Protein AF-A0A0N0J5C2-F1 (afdb_monomer_lite)

Foldseek 3Di:
DQCVVCVVDDPVVSVVVVCLLPDPVNQVVCCVVVVDPDGPPPPCCVPVVVVLVVLVCVLVVLVPDPDPDDSLVVVVVVLVVADLVNLVVLVVCCPDPNNVCCVVVCVCQVNLSNQANDPCVPPVVPGNDVPVVHPQPSHPVSVVVVD

Structure (mmCIF, N/CA/C/O backbone):
data_AF-A0A0N0J5C2-F1
#
_entry.id   AF-A0A0N0J5C2-F1
#
loop_
_atom_site.group_PDB
_atom_site.id
_atom_site.type_symbol
_atom_site.label_atom_id
_atom_site.label_alt_id
_atom_site.label_comp_id
_atom_site.label_asym_id
_atom_site.label_entity_id
_atom_site.label_seq_id
_atom_site.pdbx_PDB_ins_code
_atom_site.Cartn_x
_atom_site.Cartn_y
_atom_site.Cartn_z
_atom_site.occupancy
_atom_site.B_iso_or_equiv
_atom_site.auth_seq_id
_atom_site.auth_comp_id
_atom_site.auth_asym_id
_atom_site.auth_atom_id
_atom_site.pdbx_PDB_model_num
ATOM 1 N N . MET A 1 1 ? -7.531 8.055 17.665 1.00 66.88 1 MET A N 1
ATOM 2 C CA . MET A 1 1 ? -7.559 7.861 16.187 1.00 66.88 1 MET A CA 1
ATOM 3 C C . MET A 1 1 ? -8.959 8.117 15.624 1.00 66.88 1 MET A C 1
ATOM 5 O O . MET A 1 1 ? -9.076 8.736 14.572 1.00 66.88 1 MET A O 1
ATOM 9 N N . LEU A 1 2 ? -10.007 7.713 16.354 1.00 81.44 2 LEU A N 1
ATOM 10 C CA . LEU A 1 2 ? -11.409 7.886 15.962 1.00 81.44 2 LEU A CA 1
ATOM 11 C C . LEU A 1 2 ? -11.834 9.351 15.805 1.00 81.44 2 LEU A C 1
ATOM 13 O O . LEU A 1 2 ? -12.413 9.677 14.778 1.00 81.44 2 LEU A O 1
ATOM 17 N N . ARG A 1 3 ? -11.449 10.257 16.720 1.00 83.19 3 ARG A N 1
ATOM 18 C CA . ARG A 1 3 ? -11.733 11.705 16.586 1.00 83.19 3 ARG A CA 1
ATOM 19 C C . ARG A 1 3 ? -11.315 12.300 15.237 1.00 83.19 3 ARG A C 1
ATOM 21 O O . ARG A 1 3 ? -12.012 13.136 14.681 1.00 83.19 3 ARG A O 1
ATOM 28 N N . THR A 1 4 ? -10.165 11.883 14.709 1.00 83.50 4 THR A N 1
ATOM 29 C CA . THR A 1 4 ? -9.665 12.367 13.413 1.00 83.50 4 THR A CA 1
ATOM 30 C C . THR A 1 4 ? -10.423 11.745 12.242 1.00 83.50 4 THR A C 1
ATOM 32 O O . THR A 1 4 ? -10.586 12.391 11.214 1.00 83.50 4 THR A O 1
ATOM 35 N N . ALA A 1 5 ? -10.866 10.495 12.387 1.00 83.06 5 ALA A N 1
ATOM 36 C CA . ALA A 1 5 ? -11.585 9.762 11.349 1.00 83.06 5 ALA A CA 1
ATOM 37 C C . ALA A 1 5 ? -13.084 10.105 11.292 1.00 83.06 5 ALA A C 1
ATOM 39 O O . ALA A 1 5 ? -13.695 9.966 10.237 1.00 83.06 5 ALA A O 1
ATOM 40 N N . LEU A 1 6 ? -13.665 10.555 12.407 1.00 89.56 6 LEU A N 1
ATOM 41 C CA . LEU A 1 6 ? -15.091 10.840 12.575 1.00 89.56 6 LEU A CA 1
ATOM 42 C C . LEU A 1 6 ? -15.321 12.290 13.046 1.00 89.56 6 LEU A C 1
ATOM 44 O O . LEU A 1 6 ? -15.945 12.503 14.084 1.00 89.56 6 LEU A O 1
ATOM 48 N N . PRO A 1 7 ? -14.828 13.304 12.308 1.00 92.12 7 PRO A N 1
ATOM 49 C CA . PRO A 1 7 ? -14.859 14.697 12.761 1.00 92.12 7 PRO A CA 1
ATOM 50 C C . PRO A 1 7 ? -16.269 15.304 12.807 1.00 92.12 7 PRO A C 1
ATOM 52 O O . PRO A 1 7 ? -16.462 16.345 13.424 1.00 92.12 7 PRO A O 1
ATOM 55 N N . GLU A 1 8 ? -17.239 14.685 12.132 1.00 95.19 8 GLU A N 1
ATOM 56 C CA . GLU A 1 8 ? -18.627 15.160 12.056 1.00 95.19 8 GLU A CA 1
ATOM 57 C C . GLU A 1 8 ? -19.489 14.716 13.251 1.00 95.19 8 GLU A C 1
ATOM 59 O O . GLU A 1 8 ? -20.625 15.166 13.389 1.00 95.19 8 GLU A O 1
ATOM 64 N N . TYR A 1 9 ? -18.967 13.830 14.102 1.00 94.44 9 TYR A N 1
ATOM 65 C CA . TYR A 1 9 ? -19.687 13.258 15.237 1.00 94.44 9 TYR A CA 1
ATOM 66 C C . TYR A 1 9 ? -19.334 13.973 16.545 1.00 94.44 9 TYR A C 1
ATOM 68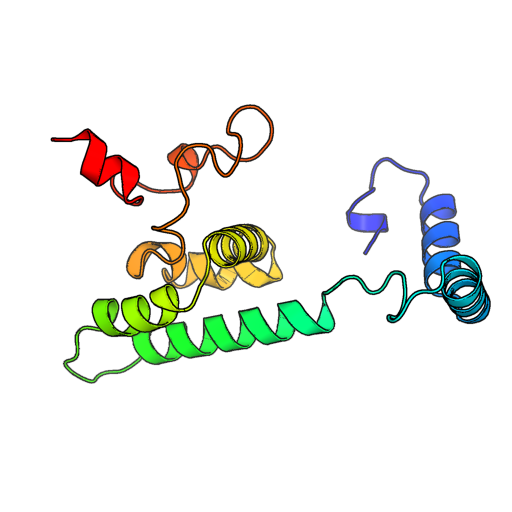 O O . TYR A 1 9 ? -18.280 14.598 16.661 1.00 94.44 9 TYR A O 1
ATOM 76 N N . ASP A 1 10 ? -20.226 13.864 17.534 1.00 95.88 10 ASP A N 1
ATOM 77 C CA . ASP A 1 10 ? -20.040 14.446 18.865 1.00 95.88 10 ASP A CA 1
ATOM 78 C C . ASP A 1 10 ? -18.732 13.938 19.513 1.00 95.88 10 ASP A C 1
ATOM 80 O O . ASP A 1 10 ? -18.596 12.729 19.726 1.00 95.88 10 ASP A O 1
ATOM 84 N N . PRO A 1 11 ? -17.765 14.824 19.824 1.00 94.38 11 PRO A N 1
ATOM 85 C CA . PRO A 1 11 ? -16.486 14.432 20.404 1.00 94.38 11 PRO A CA 1
ATOM 86 C C . PRO A 1 11 ? -16.605 13.666 21.721 1.00 94.38 11 PRO A C 1
ATOM 88 O O . PRO A 1 11 ? -15.783 12.783 21.961 1.00 94.38 11 PRO A O 1
ATOM 91 N N . ASP A 1 12 ? -17.600 13.989 22.550 1.00 94.94 12 ASP A N 1
ATOM 92 C CA . ASP A 1 12 ? -17.773 13.347 23.854 1.00 94.94 12 ASP A CA 1
ATOM 93 C C . ASP A 1 12 ? -18.253 11.901 23.670 1.00 94.94 12 ASP A C 1
ATOM 95 O O . ASP A 1 12 ? -17.693 10.977 24.259 1.00 94.94 12 ASP A O 1
ATOM 99 N N . LEU A 1 13 ? -19.193 11.678 22.744 1.00 95.12 13 LEU A N 1
ATOM 100 C CA . LEU A 1 13 ? -19.617 10.335 22.344 1.00 95.12 13 LEU A CA 1
ATOM 101 C C . LEU A 1 13 ? -18.453 9.521 21.758 1.00 95.12 13 LEU A C 1
ATOM 103 O O . LEU A 1 13 ? -18.300 8.339 22.067 1.00 95.12 13 LEU A O 1
ATOM 107 N N . ILE A 1 14 ? -17.632 10.131 20.897 1.00 95.06 14 ILE A N 1
ATOM 108 C CA . ILE A 1 14 ? -16.476 9.444 20.305 1.00 95.06 14 ILE A CA 1
ATOM 109 C C . ILE A 1 14 ? -15.470 9.028 21.382 1.00 95.06 14 ILE A C 1
ATOM 111 O O . ILE A 1 14 ? -14.922 7.930 21.294 1.00 95.06 14 ILE A O 1
ATOM 115 N N . ASP A 1 15 ? -15.244 9.860 22.396 1.00 93.44 15 ASP A N 1
ATOM 116 C CA . ASP A 1 15 ? -14.356 9.525 23.510 1.00 93.44 15 ASP A CA 1
ATOM 117 C C . ASP A 1 15 ? -14.921 8.425 24.404 1.00 93.44 15 ASP A C 1
ATOM 119 O O . ASP A 1 15 ? -14.170 7.550 24.837 1.00 93.44 15 ASP A O 1
ATOM 123 N N . GLU A 1 16 ? -16.229 8.435 24.662 1.00 94.88 16 GLU A N 1
ATOM 124 C CA . GLU A 1 16 ? -16.897 7.352 25.385 1.00 94.88 16 GLU A CA 1
ATOM 125 C C . GLU A 1 16 ? -16.736 6.016 24.653 1.00 94.88 16 GLU A C 1
ATOM 127 O O . GLU A 1 16 ? -16.387 5.011 25.275 1.00 94.88 16 GLU A O 1
ATOM 132 N N . ILE A 1 17 ? -16.910 6.013 23.328 1.00 93.19 17 ILE A N 1
ATOM 133 C CA . ILE A 1 17 ? -16.695 4.826 22.494 1.00 93.19 17 ILE A CA 1
ATOM 134 C C 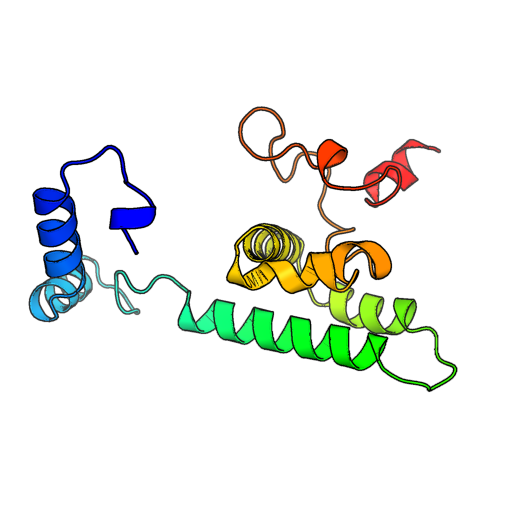. ILE A 1 17 ? -15.225 4.395 22.524 1.00 93.19 17 ILE A C 1
ATOM 136 O O . ILE A 1 17 ? -14.953 3.211 22.703 1.00 93.19 17 ILE A O 1
ATOM 140 N N . ASP A 1 18 ? -14.271 5.317 22.360 1.00 90.69 18 ASP A N 1
ATOM 141 C CA . ASP A 1 18 ? -12.838 4.979 22.363 1.00 90.69 18 ASP A CA 1
ATOM 142 C C . ASP A 1 18 ? -12.428 4.383 23.719 1.00 90.69 18 ASP A C 1
ATOM 144 O O . ASP A 1 18 ? -11.715 3.382 23.776 1.00 90.69 18 ASP A O 1
ATOM 148 N N . LYS A 1 19 ? -12.958 4.931 24.819 1.00 92.69 19 LYS A N 1
ATOM 149 C CA . LYS A 1 19 ? -12.753 4.389 26.164 1.00 92.69 19 LYS A CA 1
ATOM 150 C C . LYS A 1 19 ? -13.356 2.993 26.316 1.00 92.69 19 LYS A C 1
ATOM 152 O O . LYS A 1 19 ? -12.702 2.126 26.881 1.00 92.69 19 LYS A O 1
ATOM 157 N N . TRP A 1 20 ? -14.569 2.775 25.813 1.00 93.81 20 TRP A N 1
ATOM 158 C CA . TRP A 1 20 ? -15.225 1.466 25.842 1.00 93.81 20 TRP A CA 1
ATOM 159 C C . TRP A 1 20 ? -14.446 0.416 25.035 1.00 93.81 20 TRP A C 1
ATOM 161 O O . TRP A 1 20 ? -14.235 -0.695 25.504 1.00 93.81 20 TRP A O 1
ATOM 171 N N . LEU A 1 21 ? -13.941 0.778 23.852 1.00 90.38 21 LEU A N 1
ATOM 172 C CA . LEU A 1 21 ? -13.145 -0.121 23.007 1.00 90.38 21 LEU A CA 1
ATOM 173 C C . LEU A 1 21 ? -11.801 -0.516 23.638 1.00 90.38 21 LEU A C 1
ATOM 175 O O . LEU A 1 21 ? -11.275 -1.586 23.327 1.00 90.38 21 LEU A O 1
ATOM 179 N N . GLN A 1 22 ? -11.234 0.354 24.478 1.00 88.62 22 GLN A N 1
ATOM 180 C CA . GLN A 1 22 ? -9.946 0.154 25.151 1.00 88.62 22 GLN A CA 1
ATOM 181 C C . GLN A 1 22 ? -10.078 -0.488 26.540 1.00 88.62 22 GLN A C 1
ATOM 183 O O . GLN A 1 22 ? -9.064 -0.762 27.179 1.00 88.62 22 GLN A O 1
ATOM 188 N N . ASP A 1 23 ? -11.298 -0.716 27.021 1.00 93.44 23 ASP A N 1
ATOM 189 C CA . ASP A 1 23 ? -11.547 -1.312 28.328 1.00 93.44 23 ASP A CA 1
ATOM 190 C C . ASP A 1 23 ? -11.297 -2.831 28.314 1.00 93.44 23 ASP A C 1
ATOM 192 O O . ASP A 1 23 ? -11.840 -3.566 27.489 1.00 93.44 23 ASP A O 1
ATOM 196 N N . GLU A 1 24 ? -10.454 -3.315 29.228 1.00 92.25 24 GLU A N 1
ATOM 197 C CA . GLU A 1 24 ? -10.018 -4.719 29.2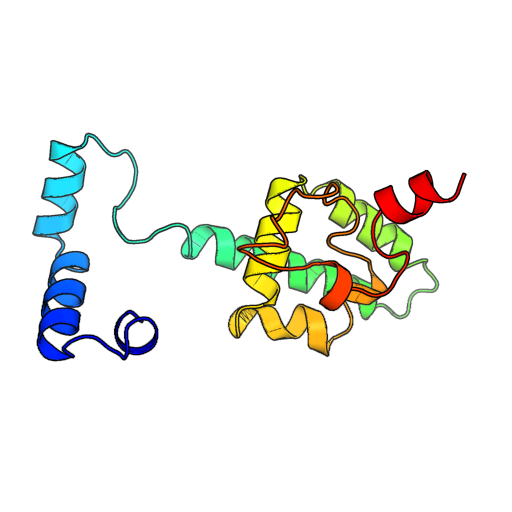51 1.00 92.25 24 GLU A CA 1
ATOM 198 C C . GLU A 1 24 ? -11.145 -5.694 29.611 1.00 92.25 24 GLU A C 1
ATOM 200 O O . GLU A 1 24 ? -11.213 -6.779 29.034 1.00 92.25 24 GLU A O 1
ATOM 205 N N . GLU A 1 25 ? -12.045 -5.315 30.523 1.00 94.44 25 GLU A N 1
ATOM 206 C CA . GLU A 1 25 ? -13.201 -6.143 30.900 1.00 94.44 25 GLU A CA 1
ATOM 207 C C . GLU A 1 25 ? -14.138 -6.304 29.699 1.00 94.44 25 GLU A C 1
ATOM 209 O O . GLU A 1 25 ? -14.444 -7.422 29.287 1.00 94.44 25 GLU A O 1
ATOM 214 N N . THR A 1 26 ? -14.460 -5.194 29.031 1.00 93.19 26 THR A N 1
ATOM 215 C CA . THR A 1 26 ? -15.233 -5.186 27.782 1.00 93.19 26 THR A CA 1
ATOM 216 C C . THR A 1 26 ? -14.611 -6.089 26.714 1.00 93.19 26 THR A C 1
ATOM 218 O O . THR A 1 26 ? -15.309 -6.833 26.020 1.00 93.19 26 THR A O 1
ATOM 221 N N . ARG A 1 27 ? -13.287 -6.043 26.550 1.00 92.38 27 ARG A N 1
ATOM 222 C CA . ARG A 1 27 ? -12.580 -6.857 25.552 1.00 92.38 27 ARG A CA 1
ATOM 223 C C . ARG A 1 27 ? -12.639 -8.342 25.885 1.00 92.38 27 ARG A C 1
ATOM 225 O O . ARG A 1 27 ? -12.870 -9.139 24.975 1.00 92.38 27 ARG A O 1
ATOM 232 N N . GLN A 1 28 ? -12.469 -8.710 27.153 1.00 92.94 28 GLN A N 1
ATOM 233 C CA . GLN A 1 28 ? -12.593 -10.094 27.617 1.00 92.94 28 GLN A CA 1
ATOM 234 C C . GLN A 1 28 ? -14.015 -10.622 27.421 1.00 92.94 28 GLN A C 1
ATOM 236 O O . GLN A 1 28 ? -14.188 -11.688 26.830 1.00 92.94 28 GLN A O 1
ATOM 241 N N . ASP A 1 29 ? -15.023 -9.832 27.787 1.00 95.00 29 ASP A N 1
ATOM 242 C CA . ASP A 1 29 ? -16.430 -10.180 27.594 1.00 95.00 29 ASP A CA 1
ATOM 243 C C . ASP A 1 29 ? -16.745 -10.464 26.120 1.00 95.00 29 ASP A C 1
ATOM 245 O O . ASP A 1 29 ? -17.388 -11.461 25.789 1.00 95.00 29 ASP A O 1
ATOM 249 N N . VAL A 1 30 ? -16.260 -9.619 25.204 1.00 93.19 30 VAL A N 1
ATOM 250 C CA . VAL A 1 30 ? -16.453 -9.809 23.758 1.00 93.19 30 VAL A CA 1
ATOM 251 C C . VAL A 1 30 ? -15.755 -11.078 23.263 1.00 93.19 30 VAL A C 1
ATOM 253 O O . VAL A 1 30 ? -16.328 -11.813 22.453 1.00 93.19 30 VAL A O 1
ATOM 256 N N . VAL A 1 31 ? -14.540 -11.363 23.744 1.00 93.88 31 VAL A N 1
ATOM 257 C CA . VAL A 1 31 ? -13.810 -12.596 23.408 1.00 93.88 31 VAL A CA 1
ATOM 258 C C . VAL A 1 31 ? -14.604 -13.828 23.828 1.00 93.88 31 VAL A C 1
ATOM 260 O O . VAL A 1 31 ? -14.756 -14.745 23.019 1.00 93.88 31 VAL A O 1
ATOM 263 N N . GLU A 1 32 ? -15.138 -13.843 25.048 1.00 94.75 32 GLU A N 1
ATOM 264 C CA . GLU A 1 32 ? -15.911 -14.968 25.574 1.00 94.75 32 GLU A CA 1
ATOM 265 C C . GLU A 1 32 ? -17.248 -15.136 24.845 1.00 94.75 32 GLU A C 1
ATOM 267 O O . GLU A 1 32 ? -17.570 -16.231 24.378 1.00 94.75 32 GLU A O 1
ATOM 272 N N . GLN A 1 33 ? -18.009 -14.051 24.679 1.00 95.88 33 GLN A N 1
ATOM 273 C CA . GLN A 1 33 ? -19.334 -14.084 24.051 1.00 95.88 33 GLN A CA 1
ATOM 274 C C . GLN A 1 33 ? -19.280 -14.486 22.575 1.00 95.88 33 GLN A C 1
ATOM 276 O O . GLN A 1 33 ? -20.172 -15.183 22.087 1.00 95.88 33 GLN A O 1
ATOM 281 N N . MET A 1 34 ? -18.247 -14.045 21.852 1.00 94.44 34 MET A N 1
ATOM 282 C CA . MET A 1 34 ? -18.087 -14.321 20.422 1.00 94.44 34 MET A CA 1
ATOM 283 C C . MET A 1 34 ? -17.126 -15.483 20.133 1.00 94.44 34 MET A C 1
ATOM 285 O O . MET A 1 34 ? -16.932 -15.824 18.964 1.00 94.4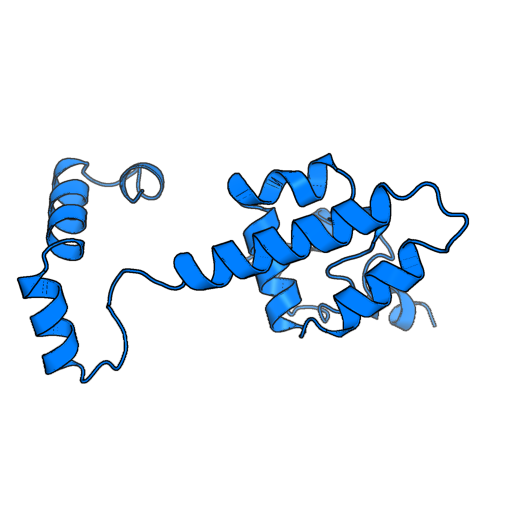4 34 MET A O 1
ATOM 289 N N . ASN A 1 35 ? -16.545 -16.106 21.166 1.00 93.88 35 ASN A N 1
ATOM 290 C CA . ASN A 1 35 ? -15.549 -17.177 21.063 1.00 93.88 35 ASN A CA 1
ATOM 291 C C . ASN A 1 35 ? -14.384 -16.810 20.117 1.00 93.88 35 ASN A C 1
ATOM 293 O O . ASN A 1 35 ? -14.043 -17.551 19.186 1.00 93.88 35 ASN A O 1
ATOM 297 N N . LEU A 1 36 ? -13.810 -15.620 20.315 1.00 91.06 36 LEU A N 1
ATOM 298 C CA . LEU A 1 36 ? -12.722 -15.112 19.478 1.00 91.06 36 LEU A CA 1
ATOM 299 C C . LEU A 1 36 ? -11.382 -15.736 19.877 1.00 91.06 36 LEU A C 1
ATOM 301 O O . LEU A 1 36 ? -11.067 -15.906 21.048 1.00 91.06 36 LEU A O 1
ATOM 305 N N . VAL A 1 37 ? -10.542 -16.017 18.881 1.00 88.75 37 VAL A N 1
ATOM 306 C CA . VAL A 1 37 ? -9.163 -16.514 19.076 1.00 88.75 37 VAL A CA 1
ATOM 307 C C . VAL A 1 37 ? -8.114 -15.396 19.011 1.00 88.75 37 VAL A C 1
ATOM 309 O O . VAL A 1 37 ? -6.920 -15.655 18.861 1.00 88.75 37 VAL A O 1
ATOM 312 N N . TYR A 1 38 ? -8.559 -14.143 19.034 1.00 84.38 38 TYR A N 1
ATOM 313 C CA . TYR A 1 38 ? -7.732 -12.952 18.886 1.00 84.38 38 TYR A CA 1
ATOM 314 C C . TYR A 1 38 ? -8.291 -11.807 19.730 1.00 84.38 38 TYR A C 1
ATOM 316 O O . TYR A 1 38 ? -9.466 -11.812 20.091 1.00 84.38 38 TYR A O 1
ATOM 324 N N . GLU A 1 39 ? -7.449 -10.813 20.001 1.00 84.38 39 GLU A N 1
ATOM 325 C CA . GLU A 1 39 ? -7.838 -9.623 20.751 1.00 84.38 39 GLU A CA 1
ATOM 326 C C . GLU A 1 39 ? -8.725 -8.694 19.897 1.00 84.38 39 GLU A C 1
ATOM 328 O O . GLU A 1 39 ? -8.319 -8.288 18.798 1.00 84.38 39 GLU A O 1
ATOM 333 N N . PRO A 1 40 ? -9.949 -8.365 20.346 1.00 87.62 40 PRO A N 1
ATOM 334 C CA . PRO A 1 40 ? -10.852 -7.508 19.599 1.00 87.62 40 PRO A CA 1
ATOM 335 C C . PRO A 1 40 ? -10.360 -6.054 19.580 1.00 87.62 40 PRO A C 1
ATOM 337 O O . PRO A 1 40 ? -9.583 -5.596 20.421 1.00 87.62 40 PRO A O 1
ATOM 340 N N . PHE A 1 41 ? -10.837 -5.313 18.581 1.00 86.44 41 PHE A N 1
ATOM 341 C CA . PHE A 1 41 ? -10.616 -3.870 18.407 1.00 86.44 41 PHE A CA 1
ATOM 342 C C . PHE A 1 41 ? -9.164 -3.419 18.132 1.00 86.44 41 PHE A C 1
ATOM 344 O O . PHE A 1 41 ? -8.956 -2.257 17.802 1.00 86.44 41 PHE A O 1
ATOM 351 N N . GLU A 1 42 ? -8.174 -4.322 18.123 1.00 76.38 42 GLU A N 1
ATOM 352 C CA . GLU A 1 42 ? -6.800 -4.017 17.666 1.00 76.38 42 GLU A CA 1
ATOM 353 C C . GLU A 1 42 ? -6.642 -4.009 16.134 1.00 76.38 42 GLU A C 1
ATOM 355 O O . GLU A 1 42 ? -5.674 -3.478 15.570 1.00 76.38 42 GLU A O 1
ATOM 360 N N . GLY A 1 43 ? -7.586 -4.641 15.433 1.00 77.62 43 GLY A N 1
ATOM 361 C CA . GLY A 1 43 ? -7.490 -4.885 13.999 1.00 77.62 43 GLY A CA 1
ATOM 362 C C . GLY A 1 43 ? -6.236 -5.694 13.639 1.00 77.62 43 GLY A C 1
ATOM 363 O O . GLY A 1 43 ? -5.883 -6.676 14.288 1.00 77.62 43 GLY A O 1
ATOM 364 N N . HIS A 1 44 ? -5.552 -5.297 12.565 1.00 75.94 44 HIS A N 1
ATOM 365 C CA . HIS A 1 44 ? -4.322 -5.954 12.101 1.00 75.94 44 HIS A CA 1
ATOM 366 C C . HIS A 1 44 ? -3.116 -5.013 12.061 1.00 75.94 44 HIS A C 1
ATOM 368 O O . HIS A 1 44 ? -2.141 -5.285 11.357 1.00 75.94 44 HIS A O 1
ATOM 374 N N . GLN A 1 45 ? -3.164 -3.902 12.801 1.00 73.69 45 GLN A N 1
ATOM 375 C CA . GLN A 1 45 ? -2.145 -2.854 12.730 1.00 73.69 45 GLN A CA 1
ATOM 376 C C . GLN A 1 45 ? -0.751 -3.379 13.106 1.00 73.69 45 GLN A C 1
ATOM 378 O O . GLN A 1 45 ? 0.208 -3.118 12.375 1.00 73.69 45 GLN A O 1
ATOM 383 N N . SER A 1 46 ? -0.647 -4.182 14.168 1.00 74.12 46 SER A N 1
ATOM 384 C CA . SER A 1 46 ? 0.616 -4.770 14.633 1.00 74.12 46 SER A CA 1
ATOM 385 C C . SER A 1 46 ? 1.256 -5.695 13.587 1.00 74.12 46 SER A C 1
ATOM 387 O O . SER A 1 46 ? 2.462 -5.637 13.346 1.00 74.12 46 SER A O 1
ATOM 389 N N . ARG A 1 47 ? 0.443 -6.502 12.892 1.00 82.50 47 ARG A N 1
ATOM 390 C CA . ARG A 1 47 ? 0.906 -7.459 11.871 1.00 82.50 47 ARG A CA 1
ATOM 391 C C . ARG A 1 47 ? 1.217 -6.777 10.539 1.00 82.50 47 ARG A C 1
ATOM 393 O O . ARG A 1 47 ? 2.325 -6.903 10.016 1.00 82.50 47 ARG A O 1
ATOM 400 N N . LEU A 1 48 ? 0.262 -6.018 10.005 1.00 86.94 48 LEU A N 1
ATOM 401 C CA . LEU A 1 48 ? 0.388 -5.361 8.702 1.00 86.94 48 LEU A CA 1
ATOM 402 C C . LEU A 1 48 ? 1.410 -4.224 8.733 1.00 86.94 48 LEU A C 1
ATOM 404 O O . LEU A 1 48 ? 2.163 -4.044 7.778 1.00 86.94 48 LEU A O 1
ATOM 408 N N . GLY A 1 49 ? 1.497 -3.485 9.841 1.00 86.25 49 GLY A N 1
ATOM 409 C CA . GLY A 1 49 ? 2.485 -2.422 10.004 1.00 86.25 49 GLY A CA 1
ATOM 410 C C . GLY A 1 49 ? 3.921 -2.944 9.922 1.00 86.25 49 GLY A C 1
ATOM 411 O O . GLY A 1 49 ? 4.766 -2.323 9.277 1.00 86.25 49 GLY A O 1
ATOM 412 N N . HIS A 1 50 ? 4.203 -4.099 10.534 1.00 89.81 50 HIS A N 1
ATOM 413 C CA . HIS A 1 50 ? 5.516 -4.746 10.446 1.00 89.81 50 HIS A CA 1
ATOM 414 C C . HIS A 1 50 ? 5.803 -5.251 9.034 1.00 89.81 50 HIS A C 1
ATOM 416 O O . HIS A 1 50 ? 6.871 -4.959 8.492 1.00 89.81 50 HIS A O 1
ATOM 422 N N . TYR A 1 51 ? 4.832 -5.930 8.425 1.00 94.25 51 TYR A N 1
ATOM 423 C CA . TYR A 1 51 ? 4.938 -6.445 7.065 1.00 94.25 51 TYR A CA 1
ATOM 424 C C . TYR A 1 51 ? 5.276 -5.343 6.048 1.00 94.25 51 TYR A C 1
ATOM 426 O O . TYR A 1 51 ? 6.289 -5.435 5.355 1.00 94.25 51 TYR A O 1
ATOM 434 N N . TYR A 1 52 ? 4.506 -4.248 6.009 1.00 94.69 52 TYR A N 1
ATOM 435 C CA . TYR A 1 52 ? 4.734 -3.173 5.035 1.00 94.69 52 TYR A CA 1
ATOM 436 C C . TYR A 1 52 ? 6.000 -2.368 5.304 1.00 94.69 52 TYR A C 1
ATOM 438 O O . TYR A 1 52 ? 6.648 -1.922 4.357 1.00 94.69 52 TYR A O 1
ATOM 446 N N . ARG A 1 53 ? 6.397 -2.205 6.572 1.00 94.38 53 ARG A N 1
ATOM 447 C CA . ARG A 1 53 ? 7.670 -1.558 6.910 1.00 94.38 53 ARG A CA 1
ATOM 448 C C . ARG A 1 53 ? 8.851 -2.382 6.415 1.00 94.38 53 ARG A C 1
ATOM 450 O O . ARG A 1 53 ? 9.777 -1.809 5.845 1.00 94.38 53 ARG A O 1
ATOM 457 N N . HIS A 1 54 ? 8.806 -3.699 6.608 1.00 96.31 54 HIS A N 1
ATOM 458 C CA . HIS A 1 54 ? 9.837 -4.597 6.101 1.00 96.31 54 HIS A CA 1
ATOM 459 C C . HIS A 1 54 ? 9.860 -4.587 4.569 1.00 96.31 54 HIS A C 1
ATOM 461 O O . HIS A 1 54 ? 10.909 -4.341 3.983 1.00 96.31 54 HIS A O 1
ATOM 467 N N . LEU A 1 55 ? 8.700 -4.734 3.919 1.00 97.88 55 LEU A N 1
ATOM 468 C CA . LEU A 1 55 ? 8.578 -4.690 2.461 1.00 97.88 55 LEU A CA 1
ATOM 469 C C . LEU A 1 55 ? 9.138 -3.381 1.875 1.00 97.88 55 LEU A C 1
ATOM 471 O O . LEU A 1 55 ? 9.936 -3.416 0.939 1.00 97.88 55 LEU A O 1
ATOM 475 N N . TYR A 1 56 ? 8.791 -2.232 2.464 1.00 98.06 56 TYR A N 1
ATOM 476 C CA . TYR A 1 56 ? 9.338 -0.928 2.073 1.00 98.06 56 TYR A CA 1
ATOM 477 C C . TYR A 1 56 ? 10.859 -0.885 2.215 1.00 98.06 56 TYR A C 1
ATOM 479 O O . TYR A 1 56 ? 11.549 -0.461 1.291 1.00 98.06 56 TYR A O 1
ATOM 487 N N . GLN A 1 57 ? 11.396 -1.337 3.352 1.00 97.88 57 GLN A N 1
ATOM 488 C CA . GLN A 1 57 ? 12.839 -1.354 3.587 1.00 97.88 57 GLN A CA 1
ATOM 489 C C . GLN A 1 57 ? 13.571 -2.250 2.586 1.00 97.88 57 GLN A C 1
ATOM 491 O O . GLN A 1 57 ? 14.603 -1.834 2.069 1.00 97.88 57 GLN A O 1
ATOM 496 N N . THR A 1 58 ? 13.030 -3.428 2.262 1.00 97.94 58 THR A N 1
ATOM 497 C CA . THR A 1 58 ? 13.602 -4.334 1.257 1.00 97.94 58 THR A CA 1
ATOM 498 C C . THR A 1 58 ? 13.656 -3.671 -0.118 1.00 97.94 58 THR A C 1
ATOM 500 O O . THR A 1 58 ? 14.720 -3.613 -0.731 1.00 97.94 58 THR A O 1
ATOM 503 N N . VAL A 1 59 ? 12.540 -3.111 -0.590 1.00 98.19 59 VAL A N 1
ATOM 504 C CA . VAL A 1 59 ? 12.478 -2.468 -1.913 1.00 98.19 59 VAL A CA 1
ATOM 505 C C . VAL A 1 59 ? 13.374 -1.224 -1.965 1.00 98.19 59 VAL A C 1
ATOM 507 O O . VAL A 1 59 ? 14.148 -1.045 -2.906 1.00 98.19 59 VAL A O 1
ATOM 510 N N . ARG A 1 60 ? 13.343 -0.388 -0.921 1.00 97.94 60 ARG A N 1
ATOM 511 C CA . ARG A 1 60 ? 14.188 0.810 -0.816 1.00 97.94 60 ARG A CA 1
ATOM 512 C C . ARG A 1 60 ? 15.672 0.466 -0.719 1.00 97.94 60 ARG A C 1
ATOM 514 O O . ARG A 1 60 ? 16.496 1.228 -1.218 1.00 97.94 60 ARG A O 1
ATOM 521 N N . TYR A 1 61 ? 16.022 -0.652 -0.084 1.00 97.50 61 TYR A N 1
ATOM 522 C CA . TYR A 1 61 ? 17.395 -1.143 -0.037 1.00 97.50 61 TYR A CA 1
ATOM 523 C C . TYR A 1 61 ? 17.895 -1.500 -1.436 1.00 97.50 61 TYR A C 1
ATOM 525 O O . TYR A 1 61 ? 18.977 -1.042 -1.798 1.00 97.50 61 TYR A O 1
ATOM 533 N N . VAL A 1 62 ? 17.098 -2.235 -2.226 1.00 96.88 62 VAL A N 1
ATOM 534 C CA . VAL A 1 62 ? 17.433 -2.573 -3.622 1.00 96.88 62 VAL A CA 1
ATOM 535 C C . VAL A 1 62 ? 17.606 -1.305 -4.458 1.00 96.88 62 VAL A C 1
ATOM 537 O O . VAL A 1 62 ? 18.642 -1.145 -5.088 1.00 96.88 62 VAL A O 1
ATOM 540 N N . GLN A 1 63 ? 16.665 -0.355 -4.389 1.00 96.62 63 GLN A N 1
ATOM 541 C CA . GLN A 1 63 ? 16.743 0.911 -5.138 1.00 96.62 63 GLN A CA 1
ATOM 542 C C . GLN A 1 63 ? 18.021 1.721 -4.849 1.00 96.62 63 GLN A C 1
ATOM 544 O O . GLN A 1 63 ? 18.480 2.478 -5.698 1.00 96.62 63 GLN A O 1
ATOM 549 N N . ARG A 1 64 ? 18.572 1.611 -3.634 1.00 96.12 64 ARG A N 1
ATOM 550 C CA . ARG A 1 64 ? 19.746 2.375 -3.185 1.00 96.12 64 ARG A CA 1
ATOM 551 C C . ARG A 1 64 ? 21.080 1.686 -3.465 1.00 96.12 64 ARG A C 1
ATOM 553 O O . ARG A 1 64 ? 22.114 2.281 -3.163 1.00 96.12 64 ARG A O 1
ATOM 560 N N . GLN A 1 65 ? 21.082 0.455 -3.972 1.00 95.94 65 GLN A N 1
ATOM 561 C CA . GLN A 1 65 ? 22.338 -0.214 -4.295 1.00 95.94 65 GLN A CA 1
ATOM 562 C C . GLN A 1 65 ? 23.030 0.482 -5.469 1.00 95.94 65 GLN A C 1
ATOM 564 O O . GLN A 1 65 ? 22.392 0.965 -6.397 1.00 95.94 65 GLN A O 1
ATOM 569 N N . THR A 1 66 ? 24.359 0.535 -5.417 1.00 94.06 66 THR A N 1
ATOM 570 C CA . THR A 1 66 ? 25.204 1.058 -6.506 1.00 94.06 66 THR A CA 1
ATOM 571 C C . THR A 1 66 ? 25.763 -0.060 -7.383 1.00 94.06 66 THR A C 1
ATOM 573 O O . THR A 1 66 ? 26.657 0.176 -8.190 1.00 94.06 66 THR A O 1
ATOM 576 N N . LEU A 1 67 ? 25.308 -1.295 -7.165 1.00 92.25 67 LEU A N 1
ATOM 577 C CA . LEU A 1 67 ? 25.697 -2.443 -7.970 1.00 92.25 67 LEU A CA 1
ATOM 578 C C . LEU A 1 67 ? 25.091 -2.297 -9.368 1.00 92.25 67 LEU A C 1
ATOM 580 O O . LEU A 1 67 ? 23.943 -1.881 -9.502 1.00 92.25 67 LEU A O 1
ATOM 584 N N . GLU A 1 68 ? 25.839 -2.675 -10.403 1.00 90.62 68 GLU A N 1
ATOM 585 C CA . GLU A 1 68 ? 25.330 -2.724 -11.778 1.00 90.62 68 GLU A CA 1
ATOM 586 C C . GLU A 1 68 ? 24.439 -3.959 -11.973 1.00 90.62 68 GLU A C 1
ATOM 588 O O . GLU A 1 68 ? 24.811 -4.944 -12.608 1.00 90.62 68 GLU A O 1
ATOM 593 N N . ILE A 1 69 ? 23.261 -3.920 -11.356 1.00 89.94 69 ILE A N 1
ATOM 594 C CA . ILE A 1 69 ? 22.224 -4.944 -11.458 1.00 89.94 69 ILE A CA 1
ATOM 595 C C . ILE A 1 69 ? 20.926 -4.316 -11.959 1.00 89.94 69 ILE A C 1
ATOM 597 O O . ILE A 1 69 ? 20.679 -3.123 -11.778 1.00 89.94 69 ILE A O 1
ATOM 601 N N . ASP A 1 70 ? 20.052 -5.135 -12.538 1.00 94.81 70 ASP A N 1
ATOM 602 C CA . ASP A 1 70 ? 18.699 -4.695 -12.860 1.00 94.81 70 ASP A CA 1
ATOM 603 C C . ASP A 1 70 ? 17.840 -4.655 -11.585 1.00 94.81 70 ASP A C 1
ATOM 605 O O . ASP A 1 70 ? 17.210 -5.639 -11.189 1.00 94.81 70 ASP A O 1
ATOM 609 N N . HIS A 1 71 ? 17.816 -3.497 -10.918 1.00 96.69 71 HIS A N 1
ATOM 610 C CA . HIS A 1 71 ? 16.987 -3.277 -9.731 1.00 96.69 71 HIS A CA 1
ATOM 611 C C . HIS A 1 71 ? 15.509 -3.604 -9.974 1.00 96.69 71 HIS A C 1
ATOM 613 O O . HIS A 1 71 ? 14.834 -4.070 -9.052 1.00 96.69 71 HIS A O 1
ATOM 619 N N . TYR A 1 72 ? 14.999 -3.371 -11.189 1.00 96.75 72 TYR A N 1
ATOM 620 C CA . TYR A 1 72 ? 13.606 -3.647 -11.513 1.00 96.75 72 TYR A CA 1
ATOM 621 C C . TYR A 1 72 ? 13.313 -5.142 -11.432 1.00 96.75 72 TYR A C 1
ATOM 623 O O . TYR A 1 72 ? 12.334 -5.534 -10.794 1.00 96.75 72 TYR A O 1
ATOM 631 N N . ASP A 1 73 ? 14.176 -5.981 -12.000 1.00 96.50 73 ASP A N 1
ATOM 632 C CA . ASP A 1 73 ? 13.995 -7.436 -11.988 1.00 96.50 73 ASP A CA 1
ATOM 633 C C . ASP A 1 73 ? 14.138 -8.045 -10.579 1.00 96.50 73 ASP A C 1
ATOM 635 O O . ASP A 1 73 ? 13.388 -8.957 -10.201 1.00 96.50 73 ASP A O 1
ATOM 639 N N . TYR A 1 74 ? 15.008 -7.485 -9.733 1.00 96.38 74 TYR A N 1
ATOM 640 C CA . TYR A 1 74 ? 15.079 -7.879 -8.321 1.00 96.38 74 TYR A CA 1
ATOM 641 C C . TYR A 1 74 ? 13.797 -7.534 -7.563 1.00 96.38 74 TYR A C 1
ATOM 643 O O . TYR A 1 74 ? 13.220 -8.391 -6.887 1.00 96.38 74 TYR A O 1
ATOM 651 N N . VAL A 1 75 ? 13.301 -6.300 -7.690 1.00 97.88 75 VAL A N 1
ATOM 652 C CA . VAL A 1 75 ? 12.052 -5.914 -7.020 1.00 97.88 75 VAL A CA 1
ATOM 653 C C . VAL A 1 75 ? 10.853 -6.644 -7.622 1.00 97.88 75 VAL A C 1
ATOM 655 O O . VAL A 1 75 ? 9.931 -6.994 -6.892 1.00 97.88 75 VAL A O 1
ATOM 658 N N . LYS A 1 76 ? 10.867 -6.977 -8.914 1.00 97.12 76 LYS A N 1
ATOM 659 C CA . LYS A 1 76 ? 9.862 -7.845 -9.539 1.00 97.12 76 LYS A CA 1
ATOM 660 C C . LYS A 1 76 ? 9.801 -9.218 -8.870 1.00 97.12 76 LYS A C 1
ATOM 662 O O . LYS A 1 76 ? 8.701 -9.731 -8.685 1.00 97.12 76 LYS A O 1
ATOM 667 N N . THR A 1 77 ? 10.939 -9.777 -8.457 1.00 96.88 77 THR A N 1
ATOM 668 C CA . THR A 1 77 ? 10.979 -11.029 -7.681 1.00 96.88 77 THR A CA 1
ATOM 669 C C . THR A 1 77 ? 10.317 -10.861 -6.312 1.00 96.88 77 THR A C 1
ATOM 671 O O . THR A 1 77 ? 9.534 -11.714 -5.905 1.00 96.88 77 THR A O 1
ATOM 674 N N . VAL A 1 78 ? 10.557 -9.736 -5.628 1.00 96.75 78 VAL A N 1
ATOM 675 C CA . VAL A 1 78 ? 9.867 -9.402 -4.367 1.00 96.75 78 VAL A CA 1
ATOM 676 C C . VAL A 1 78 ? 8.361 -9.231 -4.595 1.00 96.75 78 VAL A C 1
ATOM 678 O O . VAL A 1 78 ? 7.558 -9.825 -3.884 1.00 96.75 78 VAL A O 1
ATOM 681 N N . ARG A 1 79 ? 7.956 -8.477 -5.625 1.00 97.06 79 ARG A N 1
ATOM 682 C CA . ARG A 1 79 ? 6.546 -8.275 -5.993 1.00 97.06 79 ARG A CA 1
ATOM 683 C C . ARG A 1 79 ? 5.843 -9.593 -6.310 1.00 97.06 79 ARG A C 1
ATOM 685 O O . ARG A 1 79 ? 4.678 -9.734 -5.965 1.00 97.06 79 ARG A O 1
ATOM 692 N N . ALA A 1 80 ? 6.529 -10.555 -6.927 1.00 96.38 80 ALA A N 1
ATOM 693 C CA . ALA A 1 80 ? 5.960 -11.864 -7.251 1.00 96.38 80 ALA A CA 1
ATOM 694 C C . ALA A 1 80 ? 5.563 -12.688 -6.009 1.00 96.38 80 ALA A C 1
ATOM 696 O O . ALA A 1 80 ? 4.778 -13.624 -6.135 1.00 96.38 80 ALA A O 1
ATOM 697 N N . GLN A 1 81 ? 6.068 -12.341 -4.819 1.00 96.12 81 GLN A N 1
ATOM 698 C CA . GLN A 1 81 ? 5.623 -12.937 -3.555 1.00 96.12 81 GLN A CA 1
ATOM 699 C C . GLN A 1 81 ? 4.274 -12.377 -3.083 1.00 96.12 81 GLN A C 1
ATOM 701 O O . GLN A 1 81 ? 3.615 -13.008 -2.264 1.00 96.12 81 GLN A O 1
ATOM 706 N N . LEU A 1 82 ? 3.870 -11.204 -3.583 1.00 97.25 82 LEU A N 1
ATOM 707 C CA . LEU A 1 82 ? 2.637 -10.531 -3.193 1.00 97.25 82 LEU A CA 1
ATOM 708 C C . LEU A 1 82 ? 1.468 -11.076 -4.009 1.00 97.25 82 LEU A C 1
ATOM 710 O O . LEU A 1 82 ? 1.394 -10.883 -5.227 1.00 97.25 82 LEU A O 1
ATOM 714 N N . SER A 1 83 ? 0.504 -11.680 -3.325 1.00 96.94 83 SER A N 1
ATOM 715 C CA . SER A 1 83 ? -0.805 -11.966 -3.903 1.00 96.94 83 SER A CA 1
ATOM 716 C C . SER A 1 83 ? -1.495 -10.680 -4.373 1.00 96.94 83 SER A C 1
ATOM 718 O O . SER A 1 83 ? -1.200 -9.573 -3.920 1.00 96.94 83 SER A O 1
ATOM 720 N N . THR A 1 84 ? -2.496 -10.816 -5.244 1.00 96.56 84 THR A N 1
ATOM 721 C CA . THR A 1 84 ? -3.333 -9.685 -5.670 1.00 96.56 84 THR A CA 1
ATOM 722 C C . THR A 1 84 ? -3.937 -8.922 -4.485 1.00 96.56 84 THR A C 1
ATOM 724 O O . THR A 1 84 ? -3.972 -7.693 -4.492 1.00 96.56 84 THR A O 1
ATOM 727 N N . HIS A 1 85 ? -4.367 -9.636 -3.441 1.00 95.94 85 HIS A N 1
ATOM 728 C CA . HIS A 1 85 ? -4.922 -9.023 -2.234 1.00 95.94 85 HIS A CA 1
ATOM 729 C C . HIS A 1 85 ? -3.858 -8.238 -1.460 1.00 95.94 85 HIS A C 1
ATOM 731 O O . HIS A 1 85 ? -4.126 -7.128 -1.006 1.00 95.94 85 HIS A O 1
ATOM 737 N N . GLU A 1 86 ? -2.635 -8.761 -1.353 1.00 96.88 86 GLU A N 1
ATOM 738 C CA . GLU A 1 86 ? -1.527 -8.044 -0.714 1.00 96.88 86 GLU A CA 1
ATOM 739 C C . GLU A 1 86 ? -1.104 -6.807 -1.507 1.00 96.88 86 GLU A C 1
ATOM 741 O O . GLU A 1 86 ? -0.798 -5.786 -0.895 1.00 96.88 86 GLU A O 1
ATOM 746 N N . GLN A 1 87 ? -1.147 -6.850 -2.844 1.00 97.12 87 GLN A N 1
ATOM 747 C CA . GLN A 1 87 ? -0.930 -5.664 -3.679 1.00 97.12 87 GLN A CA 1
ATOM 748 C C . GLN A 1 87 ? -2.029 -4.613 -3.460 1.00 97.12 87 GLN A C 1
ATOM 750 O O . GLN A 1 87 ? -1.729 -3.423 -3.368 1.00 97.12 87 GLN A O 1
ATOM 755 N N . ALA A 1 88 ? -3.289 -5.026 -3.298 1.00 96.06 88 ALA A N 1
ATOM 756 C CA . ALA A 1 88 ? -4.383 -4.101 -3.001 1.00 96.06 88 ALA A CA 1
ATOM 757 C C . ALA A 1 88 ? -4.234 -3.469 -1.610 1.00 96.06 88 ALA A C 1
ATOM 759 O O . ALA A 1 88 ? -4.390 -2.259 -1.451 1.00 96.06 88 ALA A O 1
ATOM 760 N N . LEU A 1 89 ? -3.872 -4.266 -0.603 1.00 94.81 89 LEU A N 1
ATOM 761 C CA . LEU A 1 89 ? -3.614 -3.764 0.744 1.00 94.81 89 LEU A CA 1
ATOM 762 C C . LEU A 1 89 ? -2.362 -2.870 0.795 1.00 94.81 89 LEU A C 1
ATOM 764 O O . LEU A 1 89 ? -2.370 -1.864 1.503 1.00 94.81 89 LEU A O 1
ATOM 768 N N . LEU A 1 90 ? -1.319 -3.174 0.011 1.00 97.00 90 LEU A N 1
ATOM 769 C CA . LEU A 1 90 ? -0.157 -2.298 -0.164 1.00 97.00 90 LEU A CA 1
ATOM 770 C C . LEU A 1 90 ? -0.575 -0.952 -0.762 1.00 97.00 90 LEU A C 1
ATOM 772 O O . LEU A 1 90 ? -0.140 0.087 -0.268 1.00 97.00 90 LEU A O 1
ATOM 776 N N . LEU A 1 91 ? -1.432 -0.956 -1.789 1.00 96.50 91 LEU A N 1
ATOM 777 C CA . LEU A 1 91 ? -1.971 0.274 -2.363 1.00 96.50 91 LEU A CA 1
ATOM 778 C C . LEU A 1 91 ? -2.705 1.093 -1.297 1.00 96.50 91 LEU A C 1
ATOM 780 O O . LEU A 1 91 ? -2.361 2.255 -1.095 1.00 96.50 91 LEU A O 1
ATOM 784 N N . LEU A 1 92 ? -3.645 0.493 -0.564 1.00 93.31 92 LEU A N 1
ATOM 785 C CA . LEU A 1 92 ? -4.368 1.188 0.507 1.00 93.31 92 LEU A CA 1
ATOM 786 C C . LEU A 1 92 ? -3.413 1.751 1.568 1.00 93.31 92 LEU A C 1
ATOM 788 O O . LEU A 1 92 ? -3.508 2.925 1.918 1.00 93.31 92 LEU A O 1
ATOM 792 N N . ASN A 1 93 ? -2.440 0.953 2.021 1.00 94.06 93 ASN A N 1
ATOM 793 C CA . ASN A 1 93 ? -1.426 1.399 2.973 1.00 94.06 93 ASN A CA 1
ATOM 794 C C . ASN A 1 93 ? -0.617 2.591 2.438 1.00 94.06 93 ASN A C 1
ATOM 796 O O . ASN A 1 93 ? -0.371 3.542 3.176 1.00 94.06 93 ASN A O 1
ATOM 800 N N . SER A 1 94 ? -0.238 2.558 1.157 1.00 96.00 94 SER A N 1
ATOM 801 C CA . SER A 1 94 ? 0.548 3.611 0.507 1.00 96.00 94 SER A CA 1
ATOM 802 C C . SER A 1 94 ? -0.193 4.947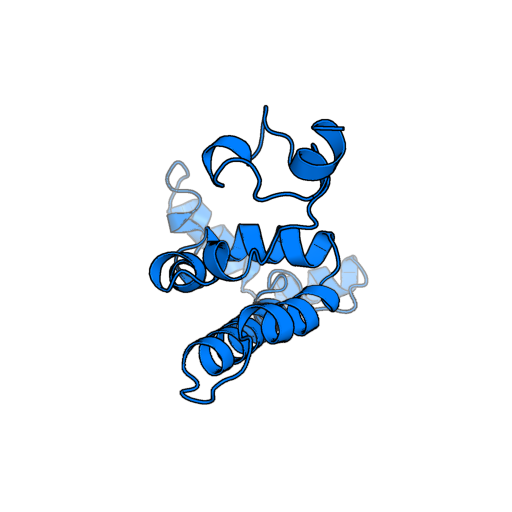 0.396 1.00 96.00 94 SER A C 1
ATOM 804 O O . SER A 1 94 ? 0.452 5.992 0.353 1.00 96.00 94 SER A O 1
ATOM 806 N N . LEU A 1 95 ? -1.530 4.918 0.348 1.00 92.81 95 LEU A N 1
ATOM 807 C CA . LEU A 1 95 ? -2.382 6.110 0.292 1.00 92.81 95 LEU A CA 1
ATOM 808 C C . LEU A 1 95 ? -2.593 6.738 1.677 1.00 92.81 95 LEU A C 1
ATOM 810 O O . LEU A 1 95 ? -2.975 7.902 1.778 1.00 92.81 95 LEU A O 1
ATOM 814 N N . CYS A 1 96 ? -2.322 5.999 2.755 1.00 89.62 96 CYS A N 1
ATOM 815 C CA . CYS A 1 96 ? -2.313 6.552 4.102 1.00 89.62 96 CYS A CA 1
ATOM 816 C C . CYS A 1 96 ? -1.043 7.390 4.352 1.00 89.62 96 CYS A C 1
ATOM 818 O O . CYS A 1 96 ? 0.020 7.081 3.806 1.00 89.62 96 CYS A O 1
ATOM 820 N N . PRO A 1 97 ? -1.079 8.371 5.278 1.00 88.75 97 PRO A N 1
ATOM 821 C CA . PRO A 1 97 ? 0.097 9.178 5.626 1.00 88.75 97 PRO A CA 1
ATOM 822 C C . PRO A 1 97 ? 1.337 8.348 6.001 1.00 88.75 97 PRO A C 1
ATOM 824 O O . PRO A 1 97 ? 2.458 8.688 5.633 1.00 88.75 97 PRO A O 1
ATOM 827 N N . ILE A 1 98 ? 1.141 7.211 6.679 1.00 87.75 98 ILE A N 1
ATOM 828 C CA . ILE A 1 98 ? 2.229 6.303 7.077 1.00 87.75 98 ILE A CA 1
ATOM 829 C C . ILE A 1 98 ? 2.926 5.615 5.891 1.00 87.75 98 ILE A C 1
ATOM 831 O O . ILE A 1 98 ? 4.085 5.223 6.016 1.00 87.75 98 ILE A O 1
ATOM 835 N N . GLY A 1 99 ? 2.238 5.465 4.757 1.00 93.44 99 GLY A N 1
ATOM 836 C CA . GLY A 1 99 ? 2.742 4.811 3.551 1.00 93.44 99 GLY A CA 1
ATOM 837 C C . GLY A 1 99 ? 3.166 5.784 2.452 1.00 93.44 99 GLY A C 1
ATOM 838 O O . GLY A 1 99 ? 3.672 5.343 1.423 1.00 93.44 99 GLY A O 1
ATOM 839 N N . GLN A 1 100 ? 3.047 7.097 2.669 1.00 95.19 100 GLN A N 1
ATOM 840 C CA . GLN A 1 100 ? 3.323 8.125 1.658 1.00 95.19 100 GLN A CA 1
ATOM 841 C C . GLN A 1 100 ? 4.728 8.016 1.036 1.00 95.19 100 GLN A C 1
ATOM 843 O O . GLN A 1 100 ? 4.929 8.362 -0.129 1.00 95.19 100 GLN A O 1
ATOM 848 N N . ARG A 1 101 ? 5.701 7.478 1.785 1.00 97.00 101 ARG A N 1
ATOM 849 C CA . ARG A 1 101 ? 7.073 7.271 1.297 1.00 97.00 101 ARG A CA 1
ATOM 850 C C . ARG A 1 101 ? 7.170 6.342 0.091 1.00 97.00 101 ARG A C 1
ATOM 852 O O . ARG A 1 101 ? 8.091 6.508 -0.698 1.00 97.00 101 ARG A O 1
ATOM 859 N N . TRP A 1 102 ? 6.227 5.416 -0.093 1.00 98.31 102 TRP A N 1
ATOM 860 C CA . TRP A 1 102 ? 6.146 4.595 -1.306 1.00 98.31 102 TRP A CA 1
ATOM 861 C C . TRP A 1 102 ? 6.025 5.439 -2.579 1.00 98.31 102 TRP A C 1
ATOM 863 O O . TRP A 1 102 ? 6.573 5.065 -3.615 1.00 98.31 102 TRP A O 1
ATOM 873 N N . TRP A 1 103 ? 5.337 6.578 -2.489 1.00 97.81 103 TRP A N 1
ATOM 874 C CA . TRP A 1 103 ? 5.134 7.509 -3.594 1.00 97.81 103 TRP A CA 1
ATOM 875 C C . TRP A 1 103 ? 6.278 8.510 -3.707 1.00 97.81 103 TRP A C 1
ATOM 877 O O . TRP A 1 103 ? 6.843 8.669 -4.784 1.00 97.81 103 TRP A O 1
ATOM 887 N N . SER A 1 104 ? 6.662 9.155 -2.599 1.00 97.50 104 SER A N 1
ATOM 888 C CA . SER A 1 104 ? 7.696 10.199 -2.630 1.00 97.50 104 SER A CA 1
ATOM 889 C C . SER A 1 104 ? 9.083 9.668 -2.999 1.00 97.50 104 SER A C 1
ATOM 891 O O . SER A 1 104 ? 9.891 10.409 -3.545 1.00 97.50 104 SER A O 1
ATOM 893 N N . ASP A 1 105 ? 9.367 8.396 -2.703 1.00 97.75 105 ASP A N 1
ATOM 894 C CA . ASP A 1 105 ? 10.617 7.734 -3.092 1.00 97.75 105 ASP A CA 1
ATOM 895 C C . ASP A 1 105 ? 10.553 7.087 -4.491 1.00 97.75 105 ASP A C 1
ATOM 897 O O . ASP A 1 105 ? 11.500 6.404 -4.877 1.00 97.75 105 ASP A O 1
ATOM 901 N N . GLY A 1 106 ? 9.444 7.237 -5.228 1.00 97.88 106 GLY A N 1
ATOM 902 C CA . GLY A 1 106 ? 9.243 6.659 -6.566 1.00 97.88 106 GLY A CA 1
ATOM 903 C C . GLY A 1 106 ? 8.931 5.157 -6.591 1.00 97.88 106 GLY A C 1
ATOM 904 O O . GLY A 1 106 ? 8.495 4.641 -7.614 1.00 97.88 106 GLY A O 1
ATOM 905 N N . LEU A 1 107 ? 9.057 4.451 -5.462 1.00 98.38 107 LEU A N 1
ATOM 906 C CA . LEU A 1 107 ? 8.995 2.983 -5.386 1.00 98.38 107 LEU A CA 1
ATOM 907 C C . LEU A 1 107 ? 7.731 2.370 -6.000 1.00 98.38 107 LEU A C 1
ATOM 909 O O . LEU A 1 107 ? 7.801 1.339 -6.668 1.00 98.38 107 LEU A O 1
ATOM 913 N N . MET A 1 108 ? 6.575 2.990 -5.757 1.00 98.00 108 MET A N 1
ATOM 914 C CA . MET A 1 108 ? 5.287 2.502 -6.247 1.00 98.00 108 MET A CA 1
ATOM 915 C C . MET A 1 108 ? 5.225 2.475 -7.783 1.00 98.00 108 MET A C 1
ATOM 917 O O . MET A 1 108 ? 4.666 1.539 -8.368 1.00 98.00 108 MET A O 1
ATOM 921 N N . ILE A 1 109 ? 5.821 3.484 -8.426 1.00 97.88 109 ILE A N 1
ATOM 922 C CA . ILE A 1 109 ? 5.814 3.673 -9.878 1.00 97.88 109 ILE A CA 1
ATOM 923 C C . ILE A 1 109 ? 7.001 2.965 -10.524 1.00 97.88 109 ILE A C 1
ATOM 925 O O . ILE A 1 109 ? 6.790 2.106 -11.381 1.00 97.88 109 ILE A O 1
ATOM 929 N N . ASP A 1 110 ? 8.217 3.257 -10.062 1.00 97.12 110 ASP A N 1
ATOM 930 C CA . ASP A 1 110 ? 9.477 2.769 -10.634 1.00 97.12 110 ASP A CA 1
ATOM 931 C C . ASP A 1 110 ? 9.508 1.242 -10.705 1.00 97.12 110 ASP A C 1
ATOM 933 O O . ASP A 1 110 ? 9.880 0.653 -11.719 1.00 97.12 110 ASP A O 1
ATOM 937 N N . PHE A 1 111 ? 9.042 0.585 -9.642 1.00 97.88 111 PHE A N 1
ATOM 938 C CA . PHE A 1 111 ? 9.031 -0.870 -9.548 1.00 97.88 111 PHE A CA 1
ATOM 939 C C . PHE A 1 111 ? 7.677 -1.495 -9.850 1.00 97.88 111 PHE A C 1
ATOM 941 O O . PHE A 1 111 ? 7.517 -2.699 -9.675 1.00 97.88 111 PHE A O 1
ATOM 948 N N . LYS A 1 112 ? 6.696 -0.707 -10.300 1.00 97.50 112 LYS A N 1
ATOM 949 C CA . LYS A 1 112 ? 5.310 -1.115 -10.550 1.00 97.50 112 LYS A CA 1
ATOM 950 C C . LYS A 1 112 ? 4.746 -2.077 -9.484 1.00 97.50 112 LYS A C 1
ATOM 952 O O . LYS A 1 112 ? 4.314 -3.186 -9.805 1.00 97.50 112 LYS A O 1
ATOM 957 N N . MET A 1 113 ? 4.824 -1.705 -8.204 1.00 98.12 113 MET A N 1
ATOM 958 C CA . MET A 1 113 ? 4.556 -2.603 -7.066 1.00 98.12 113 MET A CA 1
ATOM 959 C C . MET A 1 113 ? 3.166 -3.252 -7.057 1.00 98.12 113 MET A C 1
ATOM 961 O O . MET A 1 113 ? 3.022 -4.335 -6.495 1.00 98.12 113 MET A O 1
ATOM 965 N N . VAL A 1 114 ? 2.167 -2.633 -7.693 1.00 97.56 114 VAL A N 1
ATOM 966 C CA . VAL A 1 114 ? 0.788 -3.150 -7.746 1.00 97.56 114 VAL A CA 1
ATOM 967 C C . VAL A 1 114 ? 0.328 -3.502 -9.168 1.00 97.56 114 VAL A C 1
ATOM 969 O O . VAL A 1 114 ? -0.862 -3.498 -9.479 1.00 97.56 114 VAL A O 1
ATOM 972 N N . LYS A 1 115 ? 1.288 -3.799 -10.058 1.00 96.06 115 LYS A N 1
ATOM 973 C CA . LYS A 1 115 ? 1.059 -4.106 -11.482 1.00 96.06 115 LYS A CA 1
ATOM 974 C C . LYS A 1 115 ? 0.077 -5.264 -11.723 1.00 96.06 115 LYS A C 1
ATOM 976 O O . LYS A 1 115 ? -0.600 -5.262 -12.752 1.00 96.06 115 LYS A O 1
ATOM 981 N N . ASN A 1 116 ? -0.013 -6.230 -10.805 1.00 95.44 116 ASN A N 1
ATOM 982 C CA . ASN A 1 116 ? -0.821 -7.443 -10.974 1.00 95.44 116 ASN A CA 1
ATOM 983 C C . ASN A 1 116 ? -2.269 -7.289 -10.490 1.00 95.44 116 ASN A C 1
ATOM 985 O O . ASN A 1 116 ? -3.000 -8.279 -10.456 1.00 95.44 116 ASN A O 1
ATOM 989 N N . LEU A 1 117 ? -2.701 -6.089 -10.088 1.00 95.44 117 LEU A N 1
ATOM 990 C CA . LEU A 1 117 ? -4.104 -5.845 -9.758 1.00 95.44 117 LEU A CA 1
ATOM 991 C C . LEU A 1 117 ? -4.988 -6.034 -11.006 1.00 95.44 117 LEU A C 1
ATOM 993 O O . LEU A 1 117 ? -4.805 -5.308 -11.988 1.00 95.44 117 LEU A O 1
ATOM 997 N N . PRO A 1 118 ? -5.955 -6.975 -10.994 1.00 92.38 118 PRO A N 1
ATOM 998 C CA . PRO A 1 118 ? -6.876 -7.177 -12.099 1.00 92.38 118 PRO A CA 1
ATOM 999 C C . PRO A 1 118 ? -7.722 -5.940 -12.370 1.00 92.38 118 PRO A C 1
ATOM 1001 O O . PRO A 1 118 ? -8.018 -5.139 -11.476 1.00 92.38 118 PRO A O 1
ATOM 1004 N N . ARG A 1 119 ? -8.201 -5.838 -13.610 1.00 88.06 119 ARG A N 1
ATOM 1005 C CA . ARG A 1 119 ? -9.182 -4.823 -13.979 1.00 88.06 119 ARG A CA 1
ATOM 1006 C C . ARG A 1 119 ? -10.414 -4.952 -13.075 1.00 88.06 119 ARG A C 1
ATOM 1008 O O . ARG A 1 119 ? -10.938 -6.049 -12.904 1.00 88.06 119 ARG A O 1
ATOM 1015 N N . ASN A 1 120 ? -10.883 -3.829 -12.537 1.00 87.75 120 ASN A N 1
ATOM 1016 C CA . ASN A 1 120 ? -12.035 -3.734 -11.630 1.00 87.75 120 ASN A CA 1
ATOM 1017 C C . ASN A 1 120 ? -11.876 -4.447 -10.272 1.00 87.75 120 ASN A C 1
ATOM 1019 O O . ASN A 1 120 ? -12.875 -4.617 -9.578 1.00 87.75 120 ASN A O 1
ATOM 1023 N N . PHE A 1 121 ? -10.661 -4.850 -9.866 1.00 91.31 121 PHE A N 1
ATOM 1024 C CA . PHE A 1 121 ? -10.439 -5.388 -8.514 1.00 91.31 121 PHE A CA 1
ATOM 1025 C C . PHE A 1 121 ? -10.826 -4.368 -7.432 1.00 91.31 121 PHE A C 1
ATOM 1027 O O . PHE A 1 121 ? -11.418 -4.719 -6.416 1.00 91.31 121 PHE A O 1
ATOM 1034 N N . ILE A 1 122 ? -10.519 -3.095 -7.691 1.00 89.94 122 ILE A N 1
ATOM 1035 C CA . ILE A 1 122 ? -11.032 -1.945 -6.950 1.00 89.94 122 ILE A CA 1
ATOM 1036 C C . ILE A 1 122 ? -12.057 -1.270 -7.854 1.00 89.94 122 ILE A C 1
ATOM 1038 O O . ILE A 1 122 ? -11.773 -0.998 -9.023 1.00 89.94 122 ILE A O 1
ATOM 1042 N N . ASN A 1 123 ? -13.262 -1.061 -7.335 1.00 89.12 123 ASN A N 1
ATOM 1043 C CA . ASN A 1 123 ? -14.374 -0.549 -8.117 1.00 89.12 123 ASN A CA 1
ATOM 1044 C C . ASN A 1 123 ? -14.208 0.973 -8.330 1.00 89.12 123 ASN A C 1
ATOM 1046 O O . ASN A 1 123 ? -14.253 1.735 -7.363 1.00 89.12 123 ASN A O 1
ATOM 1050 N N . PRO A 1 124 ? -14.044 1.449 -9.576 1.00 87.25 124 PRO A N 1
ATOM 1051 C CA . PRO A 1 124 ? -13.772 2.860 -9.832 1.00 87.25 124 PRO A CA 1
ATOM 1052 C C . PRO A 1 124 ? -14.984 3.774 -9.589 1.00 87.25 124 PRO A C 1
ATOM 1054 O O . PRO A 1 124 ? -14.807 4.977 -9.445 1.00 87.25 124 PRO A O 1
ATOM 1057 N N . GLN A 1 125 ? -16.212 3.242 -9.536 1.00 85.06 125 GLN A N 1
ATOM 1058 C CA . GLN A 1 125 ? -17.417 4.049 -9.318 1.00 85.06 125 GLN A CA 1
ATOM 1059 C C . GLN A 1 125 ? -17.610 4.464 -7.856 1.00 85.06 125 GLN A C 1
ATOM 1061 O O . GLN A 1 125 ? -18.182 5.520 -7.600 1.00 85.06 125 GLN A O 1
ATOM 1066 N N . ASN A 1 126 ? -17.192 3.630 -6.901 1.00 87.75 126 ASN A N 1
ATOM 1067 C CA . ASN A 1 126 ? -17.450 3.857 -5.474 1.00 87.75 126 ASN A CA 1
ATOM 1068 C C . ASN A 1 126 ? -16.210 3.738 -4.575 1.00 87.75 126 ASN A C 1
ATOM 1070 O O . ASN A 1 126 ? -16.317 3.989 -3.377 1.00 87.75 126 ASN A O 1
ATOM 1074 N N . GLN A 1 127 ? -15.057 3.351 -5.122 1.00 88.88 127 GLN A N 1
ATOM 1075 C CA . GLN A 1 127 ? -13.790 3.273 -4.399 1.00 88.88 127 GLN A CA 1
ATOM 1076 C C . GLN A 1 127 ? -12.753 4.182 -5.068 1.00 88.88 127 GLN A C 1
ATOM 1078 O O . GLN A 1 127 ? -12.843 5.400 -4.953 1.00 88.88 127 GLN A O 1
ATOM 1083 N N . ILE A 1 128 ? -11.753 3.610 -5.743 1.00 88.88 128 ILE A N 1
ATOM 1084 C CA . ILE A 1 128 ? -10.624 4.346 -6.316 1.00 88.88 128 ILE A CA 1
ATOM 1085 C C . ILE A 1 128 ? -10.535 4.023 -7.803 1.00 88.88 128 ILE A C 1
ATOM 1087 O O . ILE A 1 128 ? -10.417 2.859 -8.188 1.00 88.88 128 ILE A O 1
ATOM 1091 N N . ASP A 1 129 ? -10.528 5.063 -8.634 1.00 90.38 129 ASP A N 1
ATOM 1092 C CA . ASP A 1 129 ? -10.206 4.931 -10.049 1.00 90.38 129 ASP A CA 1
ATOM 1093 C C . ASP A 1 129 ? -8.685 4.844 -10.242 1.00 90.38 129 ASP A C 1
ATOM 1095 O O . ASP A 1 129 ? -7.970 5.848 -10.248 1.00 90.38 129 ASP A O 1
ATOM 1099 N N . LEU A 1 130 ? -8.184 3.617 -10.411 1.00 91.06 130 LEU A N 1
ATOM 1100 C CA . LEU A 1 130 ? -6.757 3.341 -10.593 1.00 91.06 130 LEU A CA 1
ATOM 1101 C C . LEU A 1 130 ? -6.153 4.019 -11.830 1.00 91.06 130 LEU A C 1
ATOM 1103 O O . LEU A 1 130 ? -4.951 4.280 -11.836 1.00 91.06 130 LEU A O 1
ATOM 1107 N N . SER A 1 131 ? -6.961 4.347 -12.844 1.00 86.75 131 SER A N 1
ATOM 1108 C CA . SER A 1 131 ? -6.485 5.050 -14.044 1.00 86.75 131 SER A CA 1
ATOM 1109 C C . SER A 1 131 ? -6.132 6.519 -13.784 1.00 86.75 131 SER A C 1
ATOM 1111 O O . SER A 1 131 ? -5.366 7.107 -14.543 1.00 86.75 131 SER A O 1
ATOM 1113 N N . GLN A 1 132 ? -6.656 7.104 -12.701 1.00 90.50 132 GLN A N 1
ATOM 1114 C CA . GLN A 1 132 ? -6.305 8.457 -12.252 1.00 90.50 132 GLN A CA 1
ATOM 1115 C C . GLN A 1 132 ? -5.071 8.465 -11.344 1.00 90.50 132 GLN A C 1
ATOM 1117 O O . GLN A 1 132 ? -4.437 9.501 -11.161 1.00 90.50 132 GLN A O 1
ATOM 1122 N N . VAL A 1 133 ? -4.742 7.316 -10.748 1.00 93.75 133 VAL A N 1
ATOM 1123 C CA . VAL A 1 133 ? -3.646 7.176 -9.781 1.00 93.75 133 VAL A CA 1
ATOM 1124 C C . VAL A 1 133 ? -2.349 6.742 -10.466 1.00 93.75 133 VAL A C 1
ATOM 1126 O O . VAL A 1 133 ? -1.265 7.176 -10.076 1.00 93.75 133 VAL A O 1
ATOM 1129 N N . PHE A 1 134 ? -2.445 5.888 -11.485 1.00 95.94 134 PHE A N 1
ATOM 1130 C CA . PHE A 1 134 ? -1.297 5.291 -12.161 1.00 95.94 134 PHE A CA 1
ATOM 1131 C C . PHE A 1 134 ? -1.197 5.735 -13.624 1.00 95.94 134 PHE A C 1
ATOM 1133 O O . PHE A 1 134 ? -2.218 5.957 -14.275 1.00 95.94 134 PHE A O 1
ATOM 1140 N N . PRO A 1 135 ? 0.026 5.849 -14.176 1.00 95.12 135 PRO A N 1
ATOM 1141 C CA . PRO A 1 135 ? 0.208 6.183 -15.583 1.00 95.12 135 P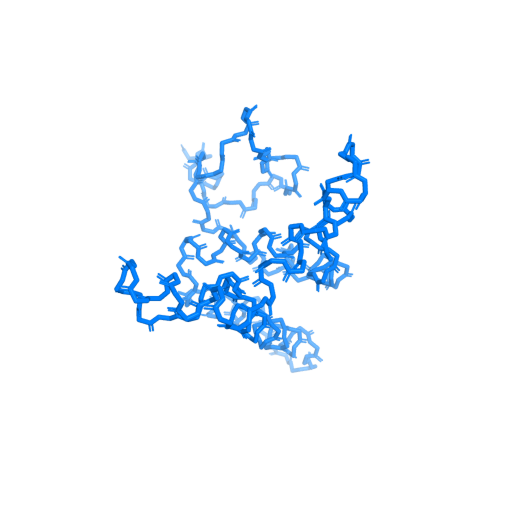RO A CA 1
ATOM 1142 C C . PRO A 1 135 ? -0.289 5.052 -16.493 1.00 95.12 135 PRO A C 1
ATOM 1144 O O . PRO A 1 135 ? -0.254 3.879 -16.124 1.00 95.12 135 PRO A O 1
ATOM 1147 N N . LYS A 1 136 ? -0.678 5.402 -17.724 1.00 93.25 136 LYS A N 1
ATOM 1148 C CA . LYS A 1 136 ? -1.078 4.433 -18.755 1.00 93.25 136 LYS A CA 1
ATOM 1149 C C . LYS A 1 136 ? 0.016 3.380 -18.986 1.00 93.25 136 LYS A C 1
ATOM 1151 O O . LYS A 1 136 ? 1.181 3.731 -19.172 1.00 93.25 136 LYS A O 1
ATOM 1156 N N . GLY A 1 137 ? -0.371 2.106 -19.053 1.00 92.38 137 GLY A N 1
ATOM 1157 C CA . GLY A 1 137 ? 0.553 0.979 -19.255 1.00 92.38 137 GLY A CA 1
ATOM 1158 C C . GLY A 1 137 ? 1.260 0.526 -17.971 1.00 92.38 137 GLY A C 1
ATOM 1159 O O . GLY A 1 137 ? 2.327 -0.099 -18.011 1.00 92.38 137 GLY A O 1
ATOM 1160 N N . TYR A 1 138 ? 0.705 0.872 -16.813 1.00 95.62 138 TYR A N 1
ATOM 1161 C CA . TYR A 1 138 ? 1.191 0.398 -15.526 1.00 95.62 138 TYR A CA 1
ATOM 1162 C C . TYR A 1 138 ? 0.755 -1.047 -15.271 1.00 95.62 138 TYR A C 1
ATOM 1164 O O . TYR A 1 138 ? 1.579 -1.867 -14.854 1.00 95.62 138 TYR A O 1
ATOM 1172 N N . PHE A 1 139 ? -0.514 -1.360 -15.539 1.00 95.38 139 PHE A N 1
ATOM 1173 C CA . PHE A 1 139 ? -1.120 -2.644 -15.202 1.00 95.38 139 PHE A CA 1
ATOM 1174 C C . PHE A 1 139 ? -0.995 -3.674 -16.328 1.00 95.38 139 PHE A C 1
ATOM 1176 O O . PHE A 1 139 ? -1.003 -3.340 -17.510 1.00 95.38 139 PHE A O 1
ATOM 1183 N N . GLU A 1 140 ? -0.954 -4.959 -15.970 1.00 92.50 140 GLU A N 1
ATOM 1184 C CA . GLU A 1 140 ? -0.847 -6.057 -16.952 1.00 92.50 140 GLU A CA 1
ATOM 1185 C C . GLU A 1 140 ? -2.013 -6.106 -17.940 1.00 92.50 140 GLU A C 1
ATOM 1187 O O . GLU A 1 140 ? -1.827 -6.375 -19.124 1.00 92.50 140 GLU A O 1
ATOM 1192 N N . TRP A 1 141 ? -3.224 -5.802 -17.482 1.00 90.56 141 TRP A N 1
ATOM 1193 C CA . TRP A 1 141 ? -4.406 -5.813 -18.342 1.00 90.56 141 TRP A CA 1
ATOM 1194 C C . TRP A 1 141 ? -4.423 -4.663 -19.363 1.00 90.56 141 TRP A C 1
ATOM 1196 O O . TRP A 1 141 ? -5.156 -4.753 -20.346 1.00 90.56 141 TRP A O 1
ATOM 1206 N N . GLU A 1 142 ? -3.616 -3.613 -19.182 1.00 89.38 142 GLU A N 1
ATOM 1207 C CA . GLU A 1 142 ? -3.418 -2.571 -20.202 1.00 89.38 142 GLU A CA 1
ATOM 1208 C C . GLU A 1 142 ? -2.485 -3.044 -21.323 1.00 89.38 142 GLU A C 1
ATOM 1210 O O . GLU A 1 142 ? -2.638 -2.625 -22.468 1.00 89.38 142 GLU A O 1
ATOM 1215 N N . GLU A 1 143 ? -1.541 -3.932 -21.000 1.00 80.75 143 GLU A N 1
ATOM 1216 C CA . GLU A 1 143 ? -0.612 -4.531 -21.963 1.00 80.75 143 GLU A CA 1
ATOM 1217 C C . GLU A 1 143 ? -1.327 -5.600 -22.813 1.00 80.75 143 GLU A C 1
ATOM 1219 O O . GLU A 1 143 ? -1.132 -5.663 -24.024 1.00 80.75 143 GLU A O 1
ATOM 1224 N N . LEU A 1 144 ? -2.216 -6.392 -22.200 1.00 69.19 144 LEU A N 1
ATOM 1225 C CA . LEU A 1 144 ? -2.966 -7.463 -22.876 1.00 69.19 144 LEU A CA 1
ATOM 1226 C C . LEU A 1 144 ? -4.110 -6.960 -23.771 1.00 69.19 144 LEU A C 1
ATOM 1228 O O . LEU A 1 144 ? -4.491 -7.646 -24.713 1.00 69.19 144 LEU A O 1
ATOM 1232 N N . GLY A 1 145 ? -4.669 -5.780 -23.486 1.00 58.94 145 GLY A N 1
ATOM 1233 C CA . GLY A 1 145 ? -5.742 -5.172 -24.285 1.00 58.94 145 GLY A CA 1
ATOM 1234 C C . GLY A 1 145 ? -5.266 -4.393 -25.518 1.00 58.94 145 GLY A C 1
ATOM 1235 O O . GLY A 1 145 ? -6.099 -3.853 -26.242 1.00 58.94 145 GLY A O 1
ATOM 1236 N N . ALA A 1 146 ? -3.949 -4.292 -25.733 1.00 50.69 146 ALA A N 1
ATOM 1237 C CA . ALA A 1 146 ? -3.333 -3.620 -26.879 1.00 50.69 146 ALA A CA 1
ATOM 1238 C C . ALA A 1 146 ? -2.939 -4.584 -28.021 1.00 50.69 146 ALA A C 1
ATOM 1240 O O . ALA A 1 146 ? -2.303 -4.145 -28.982 1.00 50.69 146 ALA A O 1
ATOM 1241 N N . ALA A 1 147 ? -3.297 -5.869 -27.902 1.00 39.09 147 ALA A N 1
ATOM 1242 C CA . ALA A 1 147 ? -3.088 -6.920 -28.901 1.00 39.09 147 ALA A CA 1
ATOM 1243 C C . ALA A 1 147 ? -4.373 -7.236 -29.680 1.00 39.09 147 ALA A C 1
ATOM 1245 O O . ALA A 1 147 ? -5.460 -7.229 -29.057 1.00 39.09 147 ALA A O 1
#

Sequence (147 aa):
MLRTALPEYDPDLIDEIDKWLQDEETRQDVVEQMNLVYEPFEGHQSRLGHYYRHLYQTVRYVQRQTLEIDHYDYVKTVRAQLSTHEQALLLLNSLCPIGQRWWSDGLMIDFKMVKNLPRNFINPQNQIDLSQVFPKGYFEWEELGAA

Secondary structure (DSSP, 8-state):
-HHHH-TTS-HHHHHHHHHHHT-HHHHHHHHHHHT-SS-TT-TTHHHHHHHHHHHHHHHHHHHT--SSS-HHHHHHHHHTTS-HHHHHHHHHHHHSGGGTHHHHTSHHHHTTTTTTPPTTSS-TTTS--HHHHS-TT-SHHHHHTT-

pLDDT: mean 91.46, std 8.53, range [39.09, 98.38]

Radius of gyration: 19.64 Å; chains: 1; bounding box: 46×32×60 Å